Protein AF-A0A8D8XC51-F1 (afdb_monomer)

Foldseek 3Di:
DDAAKDKDDDPVVLVLVVVQLVVPDDDVVVVDDRDDDDDPQKIKIFGDDPNDTDDIDIHDLVVVQVVCVVPVVCQVVAWDFDDPDDRTDTDRSNVVSVVVVVVVVPDD

Solvent-accessible surface area (backbone atoms only — not comparable to full-atom values): 6597 Å² total; per-residue (Å²): 125,52,62,48,78,40,73,59,86,46,73,70,50,47,52,54,50,52,53,51,54,66,73,57,68,59,50,72,90,73,75,47,71,80,82,70,86,76,54,94,82,34,48,43,32,39,30,23,55,89,53,40,83,76,48,72,50,79,43,56,50,71,61,51,49,54,50,40,67,79,37,62,86,50,41,87,71,42,65,46,78,38,68,94,79,87,75,47,53,69,45,44,46,52,57,57,44,50,52,51,54,53,53,67,69,67,61,132

Radius of gyration: 15.52 Å; Cα contacts (8 Å, |Δi|>4): 130; chains: 1; bounding box: 32×45×37 Å

Nearest PDB structures (foldseek):
  5jph-assembly2_A  TM=5.084E-01  e=2.729E-02  Staphylococcus aureus subsp. aureus COL
  3iez-assembly1_A  TM=5.234E-01  e=4.216E-01  Homo sapiens
  7wx6-assembly1_A  TM=5.232E-01  e=1.657E+00  Legionella pneumophila
  3r1x-assembly1_A  TM=3.452E-01  e=1.363E+00  Klebsiella pneumoniae subsp. pneumoniae MGH 78578

Sequence (108 aa):
MKNGWKEVSTTNERSVYLSLLDDFCPSNDQNECQFVEADPEDIVHILWVQGEAAGFSTLKPKVLHKFLLSNPQYRNQLWAIQFCGGEGERELIWYLIRRRNLANTAEP

Mean predicted aligned error: 7.09 Å

Structure (mmCIF, N/CA/C/O backbone):
data_AF-A0A8D8XC51-F1
#
_entry.id   AF-A0A8D8XC51-F1
#
loop_
_atom_site.group_PDB
_atom_site.id
_atom_site.type_symbol
_atom_site.label_atom_id
_atom_site.label_alt_id
_atom_site.label_comp_id
_atom_site.label_asym_id
_atom_site.label_entity_id
_atom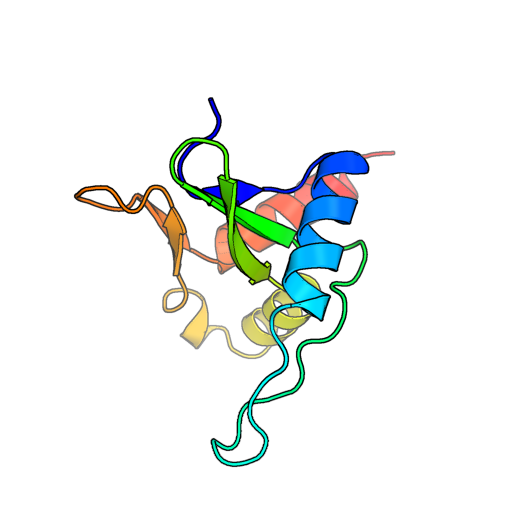_site.label_seq_id
_atom_site.pdbx_PDB_ins_code
_atom_site.Cartn_x
_atom_site.Cartn_y
_atom_site.Cartn_z
_atom_site.occupancy
_atom_site.B_iso_or_equ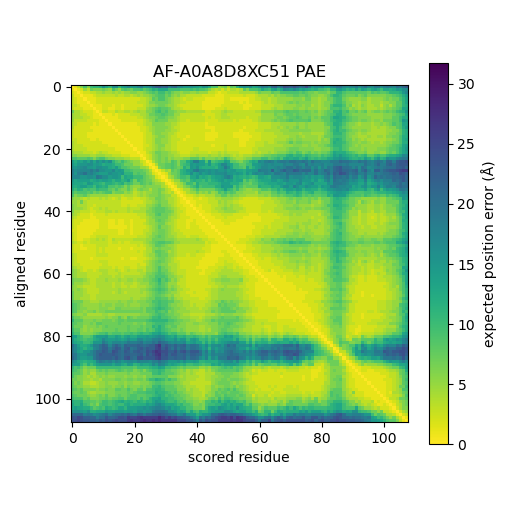iv
_atom_site.auth_seq_id
_atom_site.auth_comp_id
_atom_site.auth_asym_id
_atom_site.auth_atom_id
_atom_site.pdbx_PDB_model_num
ATOM 1 N N . MET A 1 1 ? -18.368 9.853 11.182 1.00 74.50 1 MET A N 1
ATOM 2 C CA . MET A 1 1 ? -17.744 8.559 11.538 1.00 74.50 1 MET A CA 1
ATOM 3 C C . MET A 1 1 ? -16.990 8.055 10.312 1.00 74.50 1 MET A C 1
ATOM 5 O O . MET A 1 1 ? -17.555 8.150 9.227 1.00 74.50 1 MET A O 1
ATOM 9 N N . LYS A 1 2 ? -15.720 7.636 10.428 1.00 82.44 2 LYS A N 1
ATOM 10 C CA . LYS A 1 2 ? -14.949 7.147 9.265 1.00 82.44 2 LYS A CA 1
ATOM 11 C C . LYS A 1 2 ? -15.465 5.769 8.829 1.00 82.44 2 LYS A C 1
ATOM 13 O O . LYS A 1 2 ? -15.847 4.969 9.677 1.00 82.44 2 LYS A O 1
ATOM 18 N N . ASN A 1 3 ? -15.496 5.509 7.523 1.00 89.19 3 ASN A N 1
ATOM 19 C CA . ASN A 1 3 ? -15.879 4.208 6.972 1.00 89.19 3 ASN A CA 1
ATOM 20 C C . ASN A 1 3 ? -15.171 3.953 5.630 1.00 89.19 3 ASN A C 1
ATOM 22 O O . ASN A 1 3 ? -14.916 4.900 4.872 1.00 89.19 3 ASN A O 1
ATOM 26 N N . GLY A 1 4 ? -14.889 2.684 5.343 1.00 88.88 4 GLY A N 1
ATOM 27 C CA . GLY A 1 4 ? -14.174 2.228 4.153 1.00 88.88 4 GLY A CA 1
ATOM 28 C C . GLY A 1 4 ? -12.663 2.474 4.200 1.00 88.88 4 GLY A C 1
ATOM 29 O O . GLY A 1 4 ? -12.111 2.920 5.206 1.00 88.88 4 GLY A O 1
ATOM 30 N N . TRP A 1 5 ? -11.994 2.178 3.087 1.00 89.62 5 TRP A N 1
ATOM 31 C CA . TRP A 1 5 ? -10.560 2.410 2.914 1.00 89.62 5 TRP A CA 1
ATOM 32 C C . TRP A 1 5 ? -10.249 3.905 2.798 1.00 89.62 5 TRP A C 1
ATOM 34 O O . 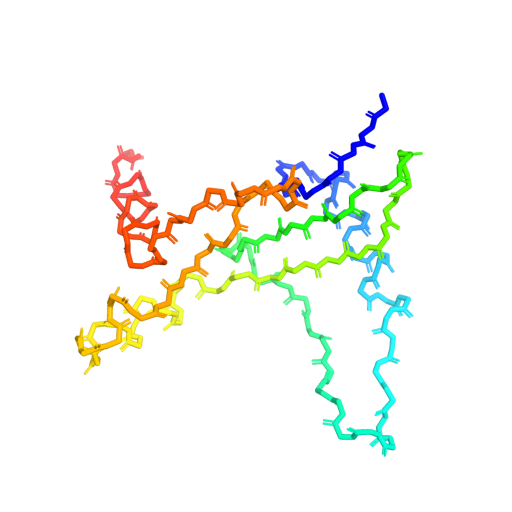TRP A 1 5 ? -10.885 4.618 2.015 1.00 89.62 5 TRP A O 1
ATOM 44 N N . LYS A 1 6 ? -9.271 4.382 3.573 1.00 89.94 6 LYS A N 1
ATOM 45 C CA . LYS A 1 6 ? -8.798 5.773 3.564 1.00 89.94 6 LYS A CA 1
ATOM 46 C C . LYS A 1 6 ? -7.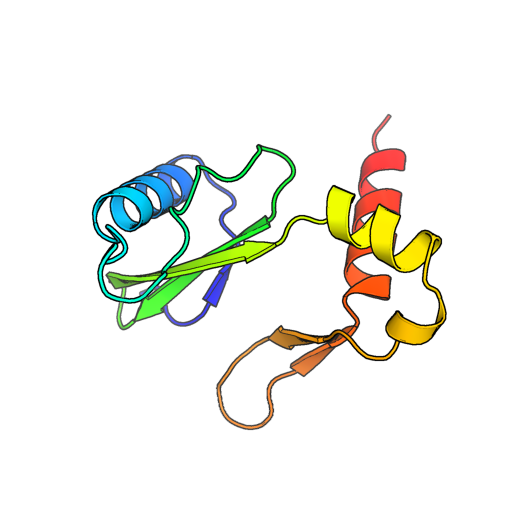277 5.817 3.576 1.00 89.94 6 LYS A C 1
ATOM 48 O O . LYS A 1 6 ? -6.663 5.115 4.374 1.00 89.94 6 LYS A O 1
ATOM 53 N N . GLU A 1 7 ? -6.696 6.632 2.699 1.00 91.81 7 GLU A N 1
ATOM 54 C CA . GLU A 1 7 ? -5.255 6.893 2.690 1.00 91.81 7 GLU A CA 1
ATOM 55 C C . GLU A 1 7 ? -4.852 7.634 3.973 1.00 91.81 7 GLU A C 1
ATOM 57 O O . GLU A 1 7 ? -5.551 8.545 4.422 1.00 91.81 7 GLU A O 1
ATOM 62 N N . VAL A 1 8 ? -3.741 7.217 4.574 1.00 93.06 8 VAL A N 1
ATOM 63 C CA . VAL A 1 8 ? -3.132 7.871 5.731 1.00 93.06 8 VAL A CA 1
ATOM 64 C C . VAL A 1 8 ? -2.478 9.165 5.266 1.00 93.06 8 VAL A C 1
ATOM 66 O O . VAL A 1 8 ? -1.576 9.141 4.435 1.00 93.06 8 VAL A O 1
ATOM 69 N N . SER A 1 9 ? -2.912 10.290 5.828 1.00 89.25 9 SER A N 1
ATOM 70 C CA . SER A 1 9 ? -2.421 11.624 5.445 1.00 89.25 9 SER A CA 1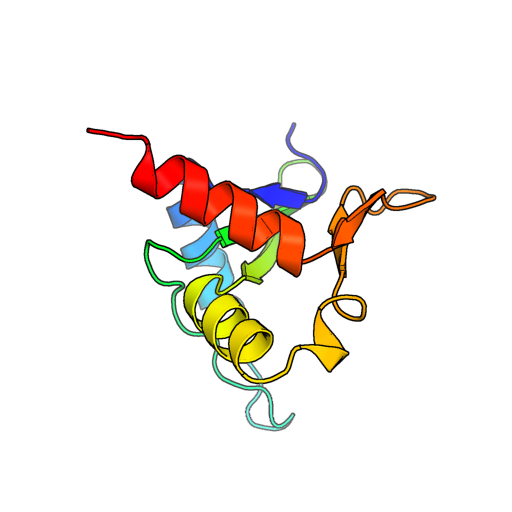
ATOM 71 C C . SER A 1 9 ? -1.911 12.448 6.628 1.00 89.25 9 SER A C 1
ATOM 73 O O . SER A 1 9 ? -1.320 13.510 6.446 1.00 89.25 9 SER A O 1
ATOM 75 N N . THR A 1 10 ? -2.129 11.968 7.855 1.00 91.44 10 THR A N 1
ATOM 76 C CA . THR A 1 10 ? -1.812 12.692 9.091 1.00 91.44 10 THR A CA 1
ATOM 77 C C . THR A 1 10 ? -0.990 11.844 10.055 1.00 91.44 10 THR A C 1
ATOM 79 O O . THR A 1 10 ? -1.083 10.616 10.059 1.00 91.44 10 THR A O 1
ATOM 82 N N . THR A 1 11 ? -0.232 12.497 10.941 1.00 92.56 11 THR A N 1
ATOM 83 C CA . THR A 1 11 ? 0.543 11.819 11.995 1.00 92.56 11 THR A CA 1
ATOM 84 C C . THR A 1 11 ? -0.341 10.953 12.891 1.00 92.56 11 THR A C 1
ATOM 86 O O . THR A 1 11 ? 0.032 9.830 13.211 1.00 92.56 11 THR A O 1
ATOM 89 N N . ASN A 1 12 ? -1.544 11.427 13.234 1.00 93.19 12 ASN A N 1
ATOM 90 C CA . ASN A 1 12 ? -2.485 10.667 14.061 1.00 93.19 12 ASN A CA 1
ATOM 91 C C . ASN A 1 12 ? -2.959 9.388 13.359 1.00 93.19 12 ASN A C 1
ATOM 93 O O . ASN A 1 12 ? -3.042 8.335 13.981 1.00 93.19 12 ASN A O 1
ATOM 97 N N . GLU A 1 13 ? -3.254 9.457 12.059 1.00 93.06 13 GLU A N 1
ATOM 98 C CA . GLU A 1 13 ? -3.600 8.265 11.277 1.00 93.06 13 GLU A CA 1
ATOM 99 C C . GLU A 1 13 ? -2.409 7.315 11.147 1.00 93.06 13 GLU A C 1
ATOM 101 O O . GLU A 1 13 ? -2.599 6.101 11.181 1.00 93.06 13 GLU A O 1
ATOM 106 N N . ARG A 1 14 ? -1.181 7.843 11.071 1.00 93.88 14 ARG A N 1
ATOM 107 C CA . ARG A 1 14 ? 0.024 7.012 11.089 1.00 93.88 14 ARG A CA 1
ATOM 108 C C . ARG A 1 14 ? 0.175 6.268 12.415 1.00 93.88 14 ARG A C 1
ATOM 110 O O . ARG A 1 14 ? 0.494 5.088 12.385 1.00 93.88 14 ARG A O 1
ATOM 117 N N . SER A 1 15 ? -0.123 6.895 13.554 1.00 94.12 15 SER A N 1
ATOM 118 C CA . SER A 1 15 ? -0.146 6.197 14.847 1.00 94.12 15 SER A CA 1
ATOM 119 C C . SER A 1 15 ? -1.165 5.056 14.874 1.00 94.12 15 SER A C 1
ATOM 121 O O . SER A 1 15 ? -0.835 3.975 15.343 1.00 94.12 15 SER A O 1
ATOM 123 N N . VAL A 1 16 ? -2.363 5.254 14.309 1.00 94.62 16 VAL A N 1
ATOM 124 C CA . VAL A 1 16 ? -3.371 4.182 14.192 1.00 94.62 16 VAL A CA 1
ATOM 125 C C . VAL A 1 16 ? -2.856 3.025 13.332 1.00 94.62 16 VAL A C 1
ATOM 127 O O . VAL A 1 16 ? -3.030 1.867 13.696 1.00 94.62 16 VAL A O 1
ATOM 130 N N . TYR A 1 17 ? -2.189 3.322 12.213 1.00 94.44 17 TYR A N 1
ATOM 131 C CA . TYR A 1 17 ? -1.536 2.299 11.394 1.00 94.44 17 TYR A CA 1
ATOM 132 C C . TYR A 1 17 ? -0.473 1.518 12.180 1.00 94.44 17 TYR A C 1
ATOM 134 O O . TYR A 1 17 ? -0.451 0.296 12.091 1.00 94.44 17 TYR A O 1
ATOM 142 N N . LEU A 1 18 ? 0.377 2.195 12.955 1.00 92.88 18 LEU A N 1
ATOM 143 C CA . LEU A 1 18 ? 1.413 1.531 13.751 1.00 92.88 18 LEU A CA 1
ATOM 144 C C . LEU A 1 18 ? 0.819 0.628 14.836 1.00 92.88 18 LEU A C 1
ATOM 146 O O . LEU A 1 18 ? 1.337 -0.461 15.052 1.00 92.88 18 LEU A O 1
ATOM 150 N N . SER A 1 19 ? -0.284 1.037 15.468 1.00 93.31 19 SER A N 1
ATOM 151 C CA . SER A 1 19 ? -1.010 0.172 16.406 1.00 93.31 19 SER A CA 1
ATOM 152 C C . SER A 1 19 ? -1.568 -1.070 15.714 1.00 93.31 19 SER A C 1
ATOM 154 O O . SER A 1 19 ? -1.355 -2.173 16.197 1.00 93.31 19 SER A O 1
ATOM 156 N N . LEU A 1 20 ? -2.194 -0.917 14.539 1.00 92.00 20 LEU A N 1
ATOM 157 C CA . LEU A 1 20 ? -2.645 -2.073 13.759 1.00 92.00 20 LEU A CA 1
ATOM 158 C C . LEU A 1 20 ? -1.474 -2.986 13.376 1.00 92.00 20 LEU A C 1
ATOM 160 O O . LEU A 1 20 ? -1.597 -4.201 13.444 1.00 92.00 20 LEU A O 1
ATOM 164 N N . LEU A 1 21 ? -0.345 -2.420 12.955 1.00 90.25 21 LEU A N 1
ATOM 165 C CA . LEU A 1 21 ? 0.836 -3.192 12.577 1.00 90.25 21 LEU A CA 1
ATOM 166 C C . LEU A 1 21 ? 1.347 -4.072 13.730 1.00 90.25 21 LEU A C 1
ATOM 168 O O . LEU A 1 21 ? 1.737 -5.206 13.477 1.00 90.25 21 LEU A O 1
ATOM 172 N N . ASP A 1 22 ? 1.332 -3.555 14.961 1.00 88.31 22 ASP A N 1
ATOM 173 C CA . ASP A 1 22 ? 1.741 -4.287 16.168 1.00 88.31 22 ASP A CA 1
ATOM 174 C C . ASP A 1 22 ? 0.728 -5.382 16.549 1.00 88.31 22 ASP A C 1
ATOM 176 O O . ASP A 1 22 ? 1.109 -6.507 16.874 1.00 88.31 22 ASP A O 1
ATOM 180 N N . ASP A 1 23 ? -0.571 -5.085 16.421 1.00 87.00 23 ASP A N 1
ATOM 181 C CA . ASP A 1 23 ? -1.654 -6.041 16.688 1.00 87.00 23 ASP A CA 1
ATOM 182 C C . ASP A 1 23 ? -1.660 -7.213 15.687 1.00 87.00 23 ASP A C 1
ATOM 184 O O . ASP A 1 23 ? -1.966 -8.357 16.040 1.00 87.00 23 ASP A O 1
ATOM 188 N N . PHE A 1 24 ? -1.314 -6.949 14.423 1.00 79.81 24 PHE A N 1
ATOM 189 C CA . PHE A 1 24 ? -1.197 -7.964 13.377 1.00 79.81 24 PHE A CA 1
ATOM 190 C C . PHE A 1 24 ? 0.175 -8.649 13.438 1.00 79.81 24 PHE A C 1
ATOM 192 O O . PHE A 1 24 ? 1.057 -8.395 12.619 1.00 79.81 24 PHE A O 1
ATOM 199 N N . CYS A 1 25 ? 0.332 -9.573 14.389 1.00 67.69 25 CYS A N 1
ATOM 200 C CA . CYS A 1 25 ? 1.502 -10.443 14.491 1.00 67.69 25 CYS A CA 1
ATOM 201 C C . CYS A 1 25 ? 1.287 -11.711 13.636 1.00 67.69 25 CYS A C 1
ATOM 203 O O . CYS A 1 25 ? 0.493 -12.574 14.028 1.00 67.69 25 CYS A O 1
ATOM 205 N N . PRO A 1 26 ? 1.929 -11.834 12.456 1.00 70.56 26 PRO A N 1
ATOM 206 C CA . PRO A 1 26 ? 1.690 -12.960 11.565 1.00 70.56 26 PRO A CA 1
ATOM 207 C C . PRO A 1 26 ? 2.079 -14.283 12.221 1.00 70.56 26 PRO A C 1
ATOM 209 O O . PRO A 1 26 ? 3.078 -14.380 12.942 1.00 70.56 26 PRO A O 1
ATOM 212 N N . SER A 1 27 ? 1.290 -15.322 11.960 1.00 65.50 27 SER A N 1
ATOM 213 C CA . SER A 1 27 ? 1.587 -16.653 12.476 1.00 65.50 27 SER A CA 1
ATOM 214 C C . SER A 1 27 ? 2.715 -17.273 11.654 1.00 65.50 27 SER A C 1
ATOM 216 O O . SER A 1 27 ? 2.541 -17.596 10.477 1.00 65.50 27 SER A O 1
ATOM 218 N N . ASN A 1 28 ? 3.867 -17.504 12.290 1.00 62.69 28 ASN A N 1
ATOM 219 C CA . ASN A 1 28 ? 4.980 -18.231 11.667 1.00 62.69 28 ASN A CA 1
ATOM 220 C C . ASN A 1 28 ? 4.554 -19.623 11.159 1.00 62.69 28 ASN A C 1
ATOM 222 O O . ASN A 1 28 ? 5.118 -20.120 10.186 1.00 62.69 28 ASN A O 1
ATOM 226 N N . ASP A 1 29 ? 3.527 -20.224 11.767 1.00 70.69 29 ASP A N 1
ATOM 227 C CA . ASP A 1 29 ? 3.012 -21.546 11.401 1.00 70.69 29 ASP A CA 1
ATOM 228 C C . ASP A 1 29 ? 2.246 -21.542 10.064 1.00 70.69 29 ASP A C 1
ATOM 230 O O . ASP A 1 29 ? 2.028 -22.601 9.473 1.00 70.69 29 ASP A O 1
ATOM 234 N N . GLN A 1 30 ? 1.863 -20.364 9.555 1.00 71.88 30 GLN A N 1
ATOM 235 C CA . GLN A 1 30 ? 1.134 -20.200 8.290 1.00 71.88 30 GLN A CA 1
ATOM 236 C C . GLN A 1 30 ? 2.015 -19.703 7.131 1.00 71.88 30 GLN A C 1
ATOM 238 O O . GLN A 1 30 ? 1.499 -19.406 6.055 1.00 71.88 30 GLN A O 1
ATOM 243 N N . ASN A 1 31 ? 3.345 -19.651 7.309 1.00 66.75 31 ASN A N 1
ATOM 244 C CA . ASN A 1 31 ? 4.288 -19.049 6.351 1.00 66.75 31 ASN A CA 1
ATOM 245 C C . ASN A 1 31 ? 3.943 -17.589 5.994 1.00 66.75 31 ASN A C 1
ATOM 247 O O . ASN A 1 31 ? 4.204 -17.130 4.879 1.00 66.75 31 ASN A O 1
ATOM 251 N N . GLU A 1 32 ? 3.346 -16.852 6.929 1.00 72.69 32 GLU A N 1
ATOM 252 C CA . GLU A 1 32 ? 3.060 -15.436 6.740 1.00 72.69 32 GLU A CA 1
ATOM 253 C C . GLU A 1 32 ? 4.351 -14.612 6.863 1.00 72.69 32 GLU A C 1
ATOM 255 O O . GLU A 1 32 ? 5.209 -14.870 7.709 1.00 72.69 32 GLU A O 1
ATOM 260 N N . CYS A 1 33 ? 4.522 -13.613 5.996 1.00 68.19 33 CYS A N 1
ATOM 261 C CA . CYS A 1 33 ? 5.650 -12.693 6.105 1.00 68.19 33 CYS A CA 1
ATOM 262 C C . CYS A 1 33 ? 5.407 -11.692 7.234 1.00 68.19 33 CYS A C 1
ATOM 264 O O . CYS A 1 33 ? 4.320 -11.126 7.333 1.00 68.19 33 CYS A O 1
ATOM 266 N N . GLN A 1 34 ? 6.451 -11.403 8.016 1.00 72.00 34 GLN A N 1
ATOM 267 C CA . GLN A 1 34 ? 6.419 -10.289 8.958 1.00 72.00 34 GLN A CA 1
ATOM 268 C C . GLN A 1 34 ? 6.114 -8.986 8.224 1.00 72.00 34 GLN A C 1
ATOM 270 O O . GLN A 1 34 ? 6.792 -8.624 7.255 1.00 72.00 34 GLN A O 1
ATOM 275 N N . PHE A 1 35 ? 5.087 -8.283 8.692 1.00 78.75 35 PHE A N 1
ATOM 276 C CA . PHE A 1 35 ? 4.852 -6.924 8.253 1.00 78.75 35 PHE A CA 1
ATOM 277 C C . PHE A 1 35 ? 5.935 -6.031 8.853 1.00 78.75 35 PHE A C 1
ATOM 279 O O . PHE A 1 35 ? 6.237 -6.096 10.041 1.00 78.75 35 PHE A O 1
ATOM 286 N N . VAL A 1 36 ? 6.530 -5.200 8.007 1.00 84.38 36 VAL A N 1
ATOM 287 C CA . VAL A 1 36 ? 7.457 -4.148 8.425 1.00 84.38 36 VAL A CA 1
ATOM 288 C C . VAL A 1 36 ? 6.785 -2.798 8.249 1.00 84.38 36 VAL A C 1
ATOM 290 O O . VAL A 1 36 ? 5.867 -2.655 7.431 1.00 84.38 36 VAL A O 1
ATOM 293 N N . GLU A 1 37 ? 7.250 -1.809 9.007 1.00 90.12 37 GLU A N 1
ATOM 294 C CA . GLU A 1 37 ? 6.768 -0.441 8.866 1.00 90.12 37 GLU A CA 1
ATOM 295 C C . GLU A 1 37 ? 6.946 0.050 7.420 1.00 90.12 37 GLU A C 1
ATOM 297 O O . GLU A 1 37 ? 7.956 -0.207 6.761 1.00 90.12 37 GLU A O 1
ATOM 302 N N . ALA A 1 38 ? 5.924 0.735 6.914 1.00 90.69 38 ALA A N 1
ATOM 303 C CA . ALA A 1 38 ? 5.936 1.362 5.605 1.00 90.69 38 ALA A CA 1
ATOM 304 C C . ALA A 1 38 ? 6.920 2.542 5.572 1.00 90.69 38 ALA A C 1
ATOM 306 O O . ALA A 1 38 ? 6.911 3.389 6.475 1.00 90.69 38 ALA A O 1
ATOM 307 N N . ASP A 1 39 ? 7.707 2.641 4.499 1.00 90.38 39 ASP A N 1
ATOM 308 C CA . ASP A 1 39 ? 8.612 3.772 4.294 1.00 90.38 39 ASP A CA 1
ATOM 309 C C . ASP A 1 39 ? 7.809 5.086 4.172 1.00 90.38 39 ASP A C 1
ATOM 311 O O . ASP A 1 39 ? 6.631 5.059 3.809 1.00 90.38 39 ASP A O 1
ATOM 315 N N . PRO A 1 40 ? 8.404 6.268 4.418 1.00 87.44 40 PRO A N 1
ATOM 316 C CA . PRO A 1 40 ? 7.697 7.545 4.262 1.00 87.44 40 PRO A CA 1
ATOM 317 C C . PRO A 1 40 ? 7.121 7.788 2.855 1.00 87.44 40 PRO A C 1
ATOM 319 O O . PRO A 1 40 ? 6.159 8.534 2.706 1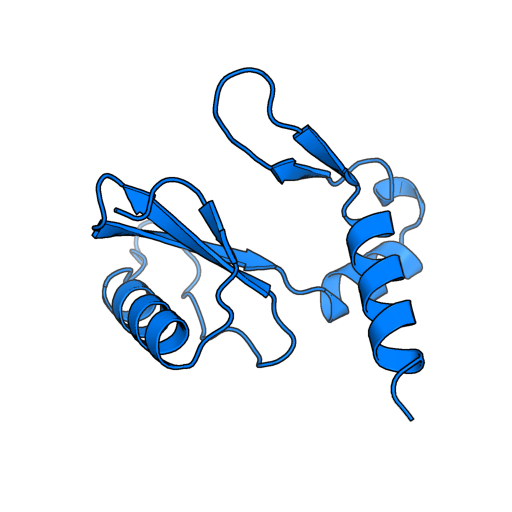.00 87.44 40 PRO A O 1
ATOM 322 N N . GLU A 1 41 ? 7.713 7.168 1.829 1.00 86.25 41 GLU A N 1
ATOM 323 C CA . GLU A 1 41 ? 7.275 7.249 0.426 1.00 86.25 41 GLU A CA 1
ATOM 324 C C . GLU A 1 41 ? 6.185 6.214 0.075 1.00 86.25 41 GLU A C 1
ATOM 326 O O . GLU A 1 41 ? 5.604 6.266 -1.016 1.00 86.25 41 GLU A O 1
ATOM 331 N N . ASP A 1 42 ? 5.932 5.249 0.962 1.00 90.38 42 ASP A N 1
ATOM 332 C CA . ASP A 1 42 ? 4.914 4.225 0.764 1.00 90.38 42 ASP A CA 1
ATOM 333 C C . ASP A 1 42 ? 3.522 4.788 1.055 1.00 90.38 42 ASP A C 1
ATOM 335 O O . ASP A 1 42 ? 3.310 5.614 1.943 1.00 90.38 42 ASP A O 1
ATOM 339 N N . ILE A 1 43 ? 2.535 4.292 0.315 1.00 90.00 43 ILE A N 1
ATOM 340 C CA . ILE A 1 43 ? 1.143 4.691 0.507 1.00 90.00 43 ILE A CA 1
ATOM 341 C C . ILE A 1 43 ? 0.505 3.695 1.463 1.00 90.00 43 ILE A C 1
ATOM 343 O O . ILE A 1 43 ? 0.456 2.498 1.171 1.00 90.00 43 ILE A O 1
ATOM 347 N N . VAL A 1 44 ? -0.027 4.191 2.573 1.00 92.81 44 VAL A N 1
ATOM 348 C CA . VAL A 1 44 ? -0.730 3.378 3.568 1.00 92.81 44 VAL A CA 1
ATOM 349 C C . VAL A 1 44 ? -2.217 3.696 3.506 1.00 92.81 44 VAL A C 1
ATOM 351 O O . VAL A 1 44 ? -2.601 4.862 3.527 1.00 92.81 44 VAL A O 1
ATOM 354 N N . HIS A 1 45 ? -3.061 2.669 3.462 1.00 92.38 45 HIS A N 1
ATOM 355 C CA . HIS A 1 45 ? -4.502 2.812 3.645 1.00 92.38 45 HIS A CA 1
ATOM 356 C C . HIS A 1 45 ? -4.948 2.077 4.900 1.00 92.38 45 HIS A C 1
ATOM 358 O O . HIS A 1 45 ? -4.522 0.950 5.135 1.00 92.38 45 HIS A O 1
ATOM 364 N N . ILE A 1 46 ? -5.861 2.684 5.655 1.00 93.12 46 ILE A N 1
ATOM 365 C CA . ILE A 1 46 ? -6.550 2.057 6.786 1.00 93.12 46 ILE A CA 1
ATOM 366 C C . ILE A 1 46 ? -7.988 1.761 6.368 1.00 93.12 46 ILE A C 1
ATOM 368 O O . ILE A 1 46 ? -8.670 2.618 5.795 1.00 93.12 46 ILE A O 1
ATOM 372 N N . LEU A 1 47 ? -8.451 0.549 6.659 1.00 92.44 47 LEU A N 1
ATOM 373 C CA . LEU A 1 47 ? -9.856 0.183 6.578 1.00 92.44 47 LEU A CA 1
ATOM 374 C C . LEU A 1 47 ? -10.555 0.634 7.859 1.00 92.44 47 LEU A C 1
ATOM 376 O O . LEU A 1 47 ? -10.242 0.148 8.942 1.00 92.44 47 LEU A O 1
ATOM 380 N N . TRP A 1 48 ? -11.527 1.529 7.723 1.00 92.50 48 TRP A N 1
ATOM 381 C CA . TRP A 1 48 ? -12.390 1.948 8.822 1.00 92.50 48 TRP A CA 1
ATOM 382 C C . TRP A 1 48 ? -13.734 1.227 8.737 1.00 92.50 48 TRP A C 1
ATOM 384 O O . TRP A 1 48 ? -14.366 1.244 7.681 1.00 92.50 48 TRP A O 1
ATOM 394 N N . VAL A 1 49 ? -14.200 0.643 9.838 1.00 92.88 49 VAL A N 1
ATOM 395 C CA . VAL A 1 49 ? -15.520 0.011 9.958 1.00 92.88 49 VAL A CA 1
ATOM 396 C C . VAL A 1 49 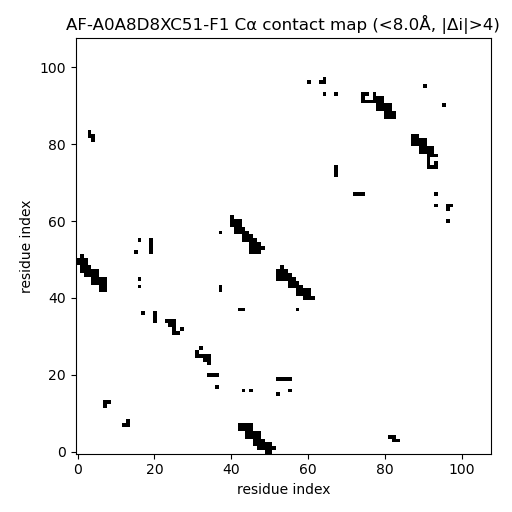? -16.234 0.653 11.133 1.00 92.88 49 VAL A C 1
ATOM 398 O O . VAL A 1 49 ? -15.812 0.506 12.272 1.00 92.88 49 VAL A O 1
ATOM 401 N N . GLN A 1 50 ? -17.303 1.403 10.850 1.00 93.19 50 GLN A N 1
ATOM 402 C CA . GLN A 1 50 ? -18.067 2.118 11.884 1.00 93.19 50 GLN A CA 1
ATOM 403 C C . GLN A 1 50 ? -17.166 2.955 12.815 1.00 93.19 50 GLN A C 1
ATOM 405 O O . GLN A 1 50 ? -17.330 2.946 14.025 1.00 93.19 50 GLN A O 1
ATOM 410 N N . GLY A 1 51 ? -16.201 3.689 12.254 1.00 92.12 51 GLY A N 1
ATOM 411 C CA . GLY A 1 51 ? -15.295 4.552 13.018 1.00 92.12 51 GLY A CA 1
ATOM 412 C C . GLY A 1 51 ? -14.087 3.861 13.646 1.00 92.12 51 GLY A C 1
ATOM 413 O O . GLY A 1 51 ? -13.157 4.575 14.005 1.00 92.12 51 GLY A O 1
ATOM 414 N N . GLU A 1 52 ? -14.058 2.531 13.686 1.00 93.50 52 GLU A N 1
ATOM 415 C CA . GLU A 1 52 ? -12.938 1.747 14.209 1.00 93.50 52 GLU A CA 1
ATOM 416 C C . GLU A 1 52 ? -11.980 1.330 13.093 1.00 93.50 52 GLU A C 1
ATOM 418 O O . GLU A 1 52 ? -12.399 1.063 11.962 1.00 93.50 52 GLU A O 1
ATOM 423 N N . ALA A 1 53 ? -10.686 1.283 13.397 1.00 93.75 53 ALA A N 1
ATOM 424 C CA . ALA A 1 53 ? -9.673 0.822 12.460 1.00 93.75 53 ALA A CA 1
ATOM 425 C C . ALA A 1 53 ? -9.643 -0.715 12.463 1.00 93.75 53 ALA A C 1
ATOM 427 O O . ALA A 1 53 ? -9.405 -1.329 13.495 1.00 93.75 53 ALA A O 1
ATOM 428 N N . ALA A 1 54 ? -9.915 -1.336 11.315 1.00 92.12 54 ALA A N 1
ATOM 429 C CA . ALA A 1 54 ? -10.125 -2.784 11.198 1.00 92.12 54 ALA A CA 1
ATOM 430 C C . ALA A 1 54 ? -9.032 -3.509 10.396 1.00 92.12 54 ALA A C 1
ATOM 432 O O . ALA A 1 54 ? -9.017 -4.735 10.332 1.00 92.12 54 ALA A O 1
ATOM 433 N N . GLY A 1 55 ? -8.142 -2.771 9.735 1.00 90.94 55 GLY A N 1
ATOM 434 C CA . GLY A 1 55 ? -7.068 -3.345 8.934 1.00 90.94 55 GLY A CA 1
ATOM 435 C C . GLY A 1 55 ? -6.323 -2.290 8.133 1.00 90.94 55 GLY A C 1
ATOM 436 O O . GLY A 1 55 ? -6.697 -1.114 8.129 1.00 90.94 55 GLY A O 1
ATOM 437 N N . PHE A 1 56 ? -5.271 -2.711 7.439 1.00 92.19 56 PHE A N 1
ATOM 438 C CA . PHE A 1 56 ? -4.447 -1.815 6.638 1.00 92.19 56 PHE A CA 1
ATOM 439 C C . PHE A 1 56 ? -3.959 -2.473 5.344 1.00 92.19 56 PHE A C 1
ATOM 441 O O . PHE A 1 56 ? -3.991 -3.691 5.184 1.00 92.19 56 PHE A O 1
ATOM 448 N N . SER A 1 57 ? -3.512 -1.649 4.399 1.00 88.88 57 SER A N 1
ATOM 449 C CA . SER A 1 57 ? -2.762 -2.083 3.221 1.00 88.88 57 SER A CA 1
ATOM 450 C C . SER A 1 57 ? -1.658 -1.082 2.908 1.00 88.88 57 SER A C 1
ATOM 452 O O . SER A 1 57 ? -1.804 0.118 3.152 1.00 88.88 57 SER A O 1
ATOM 454 N N . THR A 1 58 ? -0.545 -1.577 2.374 1.00 89.38 58 THR A N 1
ATOM 455 C CA . THR A 1 58 ? 0.596 -0.755 1.972 1.00 89.38 58 THR A CA 1
ATOM 456 C C . THR A 1 58 ? 0.878 -0.960 0.488 1.00 89.38 58 THR A C 1
ATOM 458 O O . THR A 1 58 ? 0.864 -2.078 -0.028 1.00 89.38 58 THR A O 1
ATOM 461 N N . LEU A 1 59 ? 1.117 0.136 -0.225 1.00 88.75 59 LEU A N 1
ATOM 462 C CA . LEU A 1 59 ? 1.591 0.131 -1.602 1.00 88.75 59 LEU A CA 1
ATOM 463 C C . LEU A 1 59 ? 2.991 0.733 -1.611 1.00 88.75 59 LEU A C 1
ATOM 465 O O . LEU A 1 59 ? 3.204 1.759 -0.974 1.00 88.75 59 LEU A O 1
ATOM 469 N N . LYS A 1 60 ? 3.915 0.116 -2.358 1.00 90.75 60 LYS A N 1
ATOM 470 C CA . LYS A 1 60 ? 5.318 0.544 -2.474 1.00 90.75 60 LYS A CA 1
ATOM 471 C C . LYS A 1 60 ? 5.605 1.108 -3.873 1.0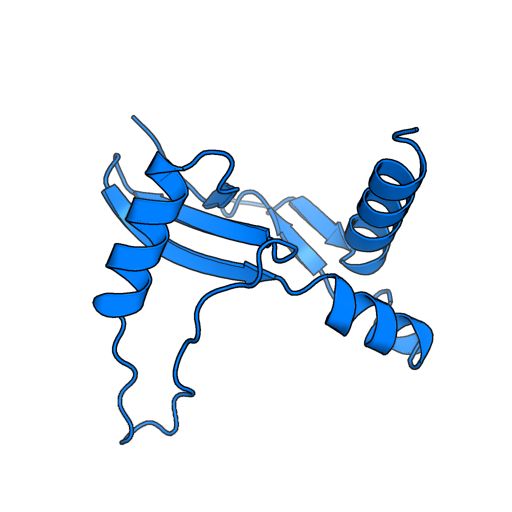0 90.75 60 LYS A C 1
ATOM 473 O O . LYS A 1 60 ? 6.077 0.359 -4.742 1.00 90.75 60 LYS A O 1
ATOM 478 N N . PRO A 1 61 ? 5.307 2.397 -4.160 1.00 90.00 61 PRO A N 1
ATOM 479 C CA . PRO A 1 61 ? 5.343 2.944 -5.517 1.00 90.00 61 PRO A CA 1
ATOM 480 C C . PRO A 1 61 ? 6.712 2.823 -6.170 1.00 90.00 61 PRO A C 1
ATOM 482 O O . PRO A 1 61 ? 6.798 2.509 -7.351 1.00 90.00 61 PRO A O 1
ATOM 485 N N . LYS A 1 62 ? 7.790 3.015 -5.407 1.00 89.06 62 LYS A N 1
ATOM 486 C CA . LYS A 1 62 ? 9.171 2.958 -5.903 1.00 89.06 62 LYS A CA 1
ATOM 487 C C . LYS A 1 62 ? 9.538 1.587 -6.466 1.00 89.06 62 LYS A C 1
ATOM 489 O O . LYS A 1 62 ? 10.070 1.486 -7.574 1.00 89.06 62 LYS A O 1
ATOM 494 N N . VAL A 1 63 ? 9.212 0.528 -5.725 1.00 90.56 63 VAL A N 1
ATOM 495 C CA . VAL A 1 63 ? 9.470 -0.860 -6.135 1.00 90.56 63 VAL A CA 1
ATOM 496 C C . VAL A 1 63 ? 8.619 -1.212 -7.350 1.00 90.56 63 VAL A C 1
ATOM 498 O O . VAL A 1 63 ? 9.139 -1.720 -8.345 1.00 90.56 63 VAL A O 1
ATOM 501 N N . LEU A 1 64 ? 7.330 -0.874 -7.305 1.00 90.81 64 LEU A N 1
ATOM 502 C CA . LEU A 1 64 ? 6.405 -1.131 -8.406 1.00 90.81 64 LEU A CA 1
ATOM 503 C C . LEU A 1 64 ? 6.775 -0.349 -9.668 1.00 90.81 64 LEU A C 1
ATOM 505 O O . LEU A 1 64 ? 6.711 -0.900 -10.763 1.00 90.81 64 LEU A O 1
ATOM 509 N N . HIS A 1 65 ? 7.229 0.898 -9.540 1.00 92.38 65 HIS A N 1
ATOM 510 C CA . HIS A 1 65 ? 7.701 1.700 -10.664 1.00 92.38 65 HIS A CA 1
ATOM 511 C C . HIS A 1 65 ? 8.886 1.024 -11.352 1.00 92.38 65 HIS A C 1
ATOM 513 O O . HIS A 1 65 ? 8.855 0.813 -12.563 1.00 92.38 65 HIS A O 1
ATOM 519 N N . LYS A 1 66 ? 9.903 0.620 -10.575 1.00 93.00 66 LYS A N 1
ATOM 520 C CA . LYS A 1 66 ? 11.077 -0.096 -11.092 1.00 93.00 66 LYS A CA 1
ATOM 521 C C . LYS A 1 66 ? 10.671 -1.401 -11.780 1.00 93.00 66 LYS A C 1
ATOM 523 O O . LYS A 1 66 ? 11.101 -1.660 -12.900 1.00 93.00 66 LYS A O 1
ATOM 528 N N . PHE A 1 67 ? 9.803 -2.188 -11.146 1.00 94.44 67 PHE A N 1
ATOM 529 C CA . PHE A 1 67 ? 9.309 -3.445 -11.704 1.00 94.44 67 PHE A CA 1
ATOM 530 C C . PHE A 1 67 ? 8.568 -3.243 -13.034 1.00 94.44 67 PHE A C 1
ATOM 532 O O . PHE A 1 67 ? 8.858 -3.939 -14.005 1.00 94.44 67 PHE A O 1
ATOM 539 N N . LEU A 1 68 ? 7.651 -2.274 -13.104 1.00 94.12 68 LEU A N 1
ATOM 540 C CA . LEU A 1 68 ? 6.843 -1.984 -14.294 1.00 94.12 68 LEU A CA 1
ATOM 541 C C . LEU A 1 68 ? 7.641 -1.304 -15.416 1.00 94.12 68 LEU A C 1
ATOM 543 O O . LEU A 1 68 ? 7.279 -1.415 -16.592 1.00 94.12 68 LEU A O 1
ATOM 547 N N . LEU A 1 69 ? 8.737 -0.615 -15.089 1.00 93.38 69 LEU A N 1
ATOM 548 C CA . LEU A 1 69 ? 9.706 -0.153 -16.082 1.00 93.38 69 LEU A CA 1
ATOM 549 C C . LEU A 1 69 ? 10.420 -1.338 -16.734 1.00 93.38 69 LEU A C 1
ATOM 551 O O . LEU A 1 69 ? 10.434 -1.415 -17.961 1.00 93.38 69 LEU A O 1
ATOM 555 N N . SER A 1 70 ? 10.934 -2.269 -15.926 1.00 97.19 70 SER A N 1
ATOM 556 C CA . SER A 1 70 ? 11.640 -3.465 -16.402 1.00 97.19 70 SER A CA 1
ATOM 557 C C . SER A 1 70 ? 10.732 -4.501 -17.065 1.00 97.19 70 SER A C 1
ATOM 559 O O . SER A 1 70 ? 11.207 -5.271 -17.891 1.00 97.19 70 SER A O 1
ATOM 561 N N . ASN A 1 71 ? 9.437 -4.519 -16.736 1.00 96.31 71 ASN A N 1
ATOM 562 C CA . ASN A 1 7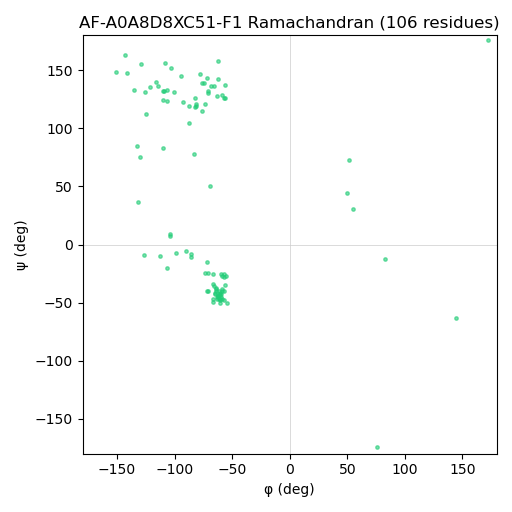1 ? 8.488 -5.510 -17.239 1.00 96.31 71 ASN A CA 1
ATOM 563 C C . ASN A 1 71 ? 7.217 -4.843 -17.805 1.00 96.31 71 ASN A C 1
ATOM 565 O O . ASN A 1 71 ? 6.155 -4.867 -17.168 1.00 96.31 71 ASN A O 1
ATOM 569 N N . PRO A 1 72 ? 7.291 -4.236 -19.007 1.00 94.69 72 PRO A N 1
ATOM 570 C CA . PRO A 1 72 ? 6.180 -3.496 -19.602 1.00 94.69 72 PRO A CA 1
ATOM 571 C C . PRO A 1 72 ? 4.892 -4.307 -19.782 1.00 94.69 72 PRO A C 1
ATOM 573 O O . PRO A 1 72 ? 3.804 -3.735 -19.734 1.00 94.69 72 PRO A O 1
ATOM 576 N N . GLN A 1 73 ? 5.001 -5.627 -19.946 1.00 96.12 73 GLN A N 1
ATOM 577 C CA . GLN A 1 73 ? 3.871 -6.535 -20.135 1.00 96.12 73 GLN A CA 1
ATOM 578 C C . GLN A 1 73 ? 2.877 -6.531 -18.963 1.00 96.12 73 GLN A C 1
ATOM 580 O O . GLN A 1 73 ? 1.695 -6.798 -19.171 1.00 96.12 73 GLN A O 1
ATOM 585 N N . TYR A 1 74 ? 3.317 -6.177 -17.749 1.00 94.38 74 TYR A N 1
ATOM 586 C CA . TYR A 1 74 ? 2.456 -6.139 -16.560 1.00 94.38 74 TYR A CA 1
ATOM 587 C C . TYR A 1 74 ? 1.765 -4.790 -16.330 1.00 94.38 74 TYR A C 1
ATOM 589 O O . TYR A 1 74 ? 0.911 -4.687 -15.451 1.00 94.38 74 TYR A O 1
ATOM 597 N N . ARG A 1 75 ? 2.075 -3.749 -17.118 1.00 93.50 75 ARG A N 1
ATOM 598 C CA . ARG A 1 75 ? 1.539 -2.386 -16.904 1.00 93.50 75 ARG A CA 1
ATOM 599 C C . ARG A 1 75 ? 0.014 -2.304 -16.952 1.00 93.50 75 ARG A C 1
ATOM 601 O O . ARG A 1 75 ? -0.546 -1.446 -16.282 1.00 93.50 75 ARG A O 1
ATOM 608 N N . ASN A 1 76 ? -0.629 -3.212 -17.686 1.00 93.06 76 ASN A N 1
ATOM 609 C CA . ASN A 1 76 ? -2.087 -3.278 -17.836 1.00 93.06 76 ASN A CA 1
ATOM 610 C C . ASN A 1 76 ? -2.734 -4.405 -17.007 1.00 93.06 76 ASN A C 1
ATOM 612 O O . ASN A 1 76 ? -3.919 -4.687 -17.169 1.00 93.06 76 ASN A O 1
ATOM 616 N N . GLN A 1 77 ? -1.958 -5.084 -16.157 1.00 91.06 77 GLN A N 1
ATOM 617 C CA . GLN A 1 77 ? -2.410 -6.266 -15.413 1.00 91.06 77 GLN A CA 1
ATOM 618 C C . GLN A 1 77 ? -2.640 -5.987 -13.925 1.00 91.06 77 GLN A C 1
ATOM 620 O O . GLN A 1 77 ? -3.354 -6.736 -13.266 1.00 91.06 77 GLN A O 1
ATOM 625 N N . LEU A 1 78 ? -2.053 -4.913 -13.392 1.00 88.62 78 LEU A N 1
ATOM 626 C CA . LEU A 1 78 ? -2.125 -4.574 -11.974 1.00 88.62 78 LEU A CA 1
ATOM 627 C C . LEU A 1 78 ? -3.052 -3.380 -11.744 1.00 88.62 78 LEU A C 1
ATOM 629 O O . LEU A 1 78 ? -2.829 -2.291 -12.281 1.00 88.62 78 LEU A O 1
ATOM 633 N N . TRP A 1 79 ? -4.062 -3.585 -10.902 1.00 85.94 79 TRP A N 1
ATOM 634 C CA . TRP A 1 79 ? -5.129 -2.624 -10.640 1.00 85.94 79 TRP A CA 1
ATOM 635 C C . TRP A 1 79 ? -5.233 -2.343 -9.142 1.00 85.94 79 TRP A C 1
ATOM 637 O O . TRP A 1 79 ? -5.296 -3.271 -8.338 1.00 85.94 79 TRP A O 1
ATOM 647 N N . ALA A 1 80 ? -5.275 -1.066 -8.775 1.00 80.44 80 ALA A N 1
ATOM 648 C CA . ALA A 1 80 ? -5.727 -0.632 -7.465 1.00 80.44 80 ALA A CA 1
ATOM 649 C C . ALA A 1 80 ? -7.258 -0.607 -7.489 1.00 80.44 80 ALA A C 1
ATOM 651 O O . ALA A 1 80 ? -7.856 0.076 -8.323 1.00 80.44 80 ALA A O 1
ATOM 652 N N . ILE A 1 81 ? -7.884 -1.381 -6.606 1.00 74.00 81 ILE A N 1
ATOM 653 C CA . ILE A 1 81 ? -9.336 -1.373 -6.437 1.00 74.00 81 ILE A CA 1
ATOM 654 C C . ILE A 1 81 ? -9.668 -0.284 -5.422 1.00 74.00 81 ILE A C 1
ATOM 656 O O . ILE A 1 81 ? -9.218 -0.335 -4.279 1.00 74.00 81 ILE A O 1
ATOM 660 N N . GLN A 1 82 ? -10.448 0.697 -5.848 1.00 66.94 82 GLN A N 1
ATOM 661 C CA . GLN A 1 82 ? -11.004 1.745 -5.010 1.00 66.94 82 GLN A CA 1
ATOM 662 C C . GLN A 1 82 ? -12.483 1.435 -4.735 1.00 66.94 82 GLN A C 1
ATOM 664 O O . GLN A 1 82 ? -13.148 0.761 -5.519 1.00 66.94 82 GLN A O 1
ATOM 669 N N . PHE A 1 83 ? -12.994 1.909 -3.594 1.00 60.72 83 PHE A N 1
ATOM 670 C CA . PHE A 1 83 ? -14.418 1.854 -3.228 1.00 60.72 83 PHE A CA 1
ATOM 671 C C . PHE A 1 83 ? -15.066 0.454 -3.343 1.00 60.72 83 PHE A C 1
ATOM 673 O O . PHE A 1 83 ? -15.887 0.201 -4.219 1.00 60.72 83 PHE A O 1
ATOM 680 N N . CYS A 1 84 ? -14.734 -0.468 -2.432 1.00 56.00 84 CYS A N 1
ATOM 681 C CA . CYS A 1 84 ? -15.196 -1.871 -2.429 1.00 56.00 84 CYS A CA 1
ATOM 682 C C . CYS A 1 84 ? -16.704 -2.079 -2.111 1.00 56.00 84 CYS A C 1
ATOM 684 O O . CYS A 1 84 ? -17.039 -2.878 -1.240 1.00 56.00 84 CYS A O 1
ATOM 686 N N . GLY A 1 85 ? -17.617 -1.368 -2.781 1.00 50.88 85 GLY A N 1
ATOM 687 C CA . GLY A 1 85 ? -19.051 -1.317 -2.463 1.00 50.88 85 GLY A CA 1
ATOM 688 C C . GLY A 1 85 ? -20.008 -1.522 -3.643 1.00 50.88 85 GLY A C 1
ATOM 689 O O . GLY A 1 85 ? -21.046 -0.871 -3.678 1.00 50.88 85 GLY A O 1
ATOM 690 N N . GLY A 1 86 ? -19.680 -2.397 -4.601 1.00 54.72 86 GLY A N 1
ATOM 691 C CA . GLY A 1 86 ? -20.605 -2.837 -5.662 1.00 54.72 86 GLY A CA 1
ATOM 692 C C . GLY A 1 86 ? -19.901 -3.075 -6.995 1.00 54.72 86 GLY A C 1
ATOM 693 O O . GLY A 1 86 ? -19.776 -4.210 -7.443 1.00 54.72 86 GLY A O 1
ATOM 694 N N . GLU A 1 87 ? -19.337 -2.014 -7.563 1.00 54.75 87 GLU A N 1
ATOM 695 C CA . GLU A 1 87 ? -18.479 -2.035 -8.750 1.00 54.75 87 GLU A CA 1
ATOM 696 C C . GLU A 1 87 ? -17.259 -1.176 -8.423 1.00 54.75 87 GLU A C 1
ATOM 698 O O . GLU A 1 87 ? -17.263 0.031 -8.633 1.00 54.75 87 GLU A O 1
ATOM 703 N N . GLY A 1 88 ? -16.251 -1.762 -7.771 1.00 57.69 88 GLY A N 1
ATOM 704 C CA . GLY A 1 88 ? -15.087 -0.988 -7.335 1.00 57.69 88 GLY A CA 1
ATOM 705 C C . GLY A 1 88 ? -14.437 -0.277 -8.520 1.00 57.69 88 GLY A C 1
ATOM 706 O O . GLY A 1 88 ? -14.109 -0.930 -9.515 1.00 57.69 88 GLY A O 1
ATOM 707 N N . GLU A 1 89 ? -14.253 1.040 -8.418 1.00 65.81 89 GLU A N 1
ATOM 708 C CA . GLU A 1 89 ? -13.485 1.796 -9.403 1.00 65.81 89 GLU A CA 1
ATOM 709 C C . GLU A 1 89 ? -12.074 1.208 -9.447 1.00 65.81 89 GLU A C 1
ATOM 711 O O . GLU A 1 89 ? -11.433 0.999 -8.416 1.00 65.81 89 GLU A O 1
ATOM 716 N N . ARG A 1 90 ? -11.591 0.875 -10.643 1.00 74.06 90 ARG A N 1
ATOM 717 C CA . ARG A 1 90 ? -10.257 0.298 -10.813 1.00 74.06 90 ARG A CA 1
ATOM 718 C C . ARG A 1 90 ? -9.366 1.311 -11.490 1.00 74.06 90 ARG A C 1
ATOM 720 O O . ARG A 1 90 ? -9.646 1.748 -12.602 1.00 74.06 90 ARG A O 1
ATOM 727 N N . GLU A 1 91 ? -8.250 1.618 -10.851 1.00 84.81 91 GLU A N 1
ATOM 728 C CA . GLU A 1 91 ? -7.195 2.422 -11.449 1.00 84.81 91 GLU A CA 1
ATOM 729 C C . GLU A 1 91 ? -5.976 1.538 -11.723 1.00 84.81 91 GLU A C 1
ATOM 731 O O . GLU A 1 91 ? -5.541 0.774 -10.861 1.00 84.81 91 GLU A O 1
ATOM 736 N N . LEU A 1 92 ? -5.401 1.622 -12.926 1.00 89.06 92 LEU A N 1
ATOM 737 C CA . LEU A 1 92 ? -4.149 0.924 -13.220 1.00 89.06 92 LEU A CA 1
ATOM 738 C C . LEU A 1 92 ? -3.030 1.475 -12.339 1.00 89.06 92 LEU A C 1
ATOM 740 O O . LEU A 1 92 ? -2.731 2.674 -12.368 1.00 89.06 92 LEU A O 1
ATOM 744 N N . ILE A 1 93 ? -2.337 0.573 -11.642 1.00 89.81 93 ILE A N 1
ATOM 745 C CA . ILE A 1 93 ? -1.220 0.922 -10.756 1.00 89.81 93 ILE A CA 1
ATOM 746 C C . ILE A 1 93 ? -0.139 1.696 -11.523 1.00 89.81 93 ILE A C 1
ATOM 748 O O . ILE A 1 93 ? 0.452 2.635 -10.992 1.00 89.81 93 ILE A O 1
ATOM 752 N N . TRP A 1 94 ? 0.078 1.370 -12.801 1.00 92.56 94 TRP A N 1
ATOM 753 C CA . TRP A 1 94 ? 1.021 2.087 -13.658 1.00 92.56 94 TRP A CA 1
ATOM 754 C C . TRP A 1 94 ? 0.717 3.587 -13.774 1.00 92.56 94 TRP A C 1
ATOM 756 O O . TRP A 1 94 ? 1.621 4.412 -13.621 1.00 92.56 94 TRP A O 1
ATOM 766 N N . TYR A 1 95 ? -0.543 3.958 -14.024 1.00 90.75 95 TYR A N 1
ATOM 767 C CA . TYR A 1 95 ? -0.924 5.366 -14.156 1.00 90.75 95 TYR A CA 1
ATOM 768 C C . TYR A 1 95 ? -0.906 6.084 -12.808 1.00 90.75 95 TYR A C 1
ATOM 770 O O . TYR A 1 95 ? -0.392 7.202 -12.738 1.00 90.75 95 TYR A O 1
ATOM 778 N N . LEU A 1 96 ? -1.370 5.422 -11.743 1.00 88.88 96 LEU A N 1
ATOM 779 C CA . LEU A 1 96 ? -1.318 5.950 -10.378 1.00 88.88 96 LEU A CA 1
ATOM 780 C C . LEU A 1 96 ? 0.115 6.347 -9.995 1.00 88.88 96 LEU A C 1
ATOM 782 O O . LEU A 1 96 ? 0.356 7.479 -9.572 1.00 88.88 96 LEU A O 1
ATOM 786 N N . ILE A 1 97 ? 1.076 5.443 -10.208 1.00 89.88 97 ILE A N 1
ATOM 787 C CA . ILE A 1 97 ? 2.496 5.676 -9.915 1.00 89.88 97 ILE A CA 1
ATOM 788 C C . ILE A 1 97 ? 3.056 6.809 -10.777 1.00 89.88 97 ILE A C 1
ATOM 790 O O . ILE A 1 97 ? 3.724 7.703 -10.260 1.00 89.88 97 ILE A O 1
ATOM 794 N N . ARG A 1 98 ? 2.782 6.804 -12.089 1.00 89.88 98 ARG A N 1
ATOM 795 C CA . ARG A 1 98 ? 3.298 7.845 -12.989 1.00 89.88 98 ARG A CA 1
ATOM 796 C C . ARG A 1 98 ? 2.819 9.239 -12.606 1.00 89.88 98 ARG A C 1
ATOM 798 O O . ARG A 1 98 ? 3.629 10.158 -12.621 1.00 89.88 98 ARG A O 1
ATOM 805 N N . ARG A 1 99 ? 1.536 9.407 -12.269 1.00 89.25 99 ARG A N 1
ATOM 806 C CA . ARG A 1 99 ? 1.012 10.709 -11.830 1.00 89.25 99 ARG A CA 1
ATOM 807 C C . ARG A 1 99 ? 1.685 11.183 -10.549 1.00 89.25 99 ARG A C 1
ATOM 809 O O . ARG A 1 99 ? 2.060 12.346 -10.478 1.00 89.25 99 ARG A O 1
ATOM 816 N N . ARG A 1 100 ? 1.861 10.291 -9.567 1.00 84.50 100 ARG A N 1
ATOM 817 C CA . ARG A 1 100 ? 2.552 10.621 -8.311 1.00 84.50 100 ARG A CA 1
ATOM 818 C C . ARG A 1 100 ? 3.989 11.063 -8.557 1.00 84.50 100 ARG A C 1
ATOM 820 O O . ARG A 1 100 ? 4.389 12.108 -8.068 1.00 84.50 100 ARG A O 1
ATOM 827 N N . ASN A 1 101 ? 4.731 10.326 -9.381 1.00 84.31 101 ASN A N 1
ATOM 828 C CA . ASN A 1 101 ? 6.101 10.705 -9.719 1.00 84.31 101 ASN A CA 1
ATOM 829 C C . ASN A 1 101 ? 6.159 12.070 -10.421 1.00 84.31 101 ASN A C 1
ATOM 831 O O . ASN A 1 101 ? 7.044 12.857 -10.118 1.00 84.31 101 ASN A O 1
ATOM 835 N N . LEU A 1 102 ? 5.209 12.365 -11.318 1.00 82.62 102 LEU A N 1
ATOM 836 C CA . LEU A 1 102 ? 5.118 13.672 -11.979 1.00 82.62 102 LEU A CA 1
ATOM 837 C C . LEU A 1 102 ? 4.809 14.806 -10.991 1.00 82.62 102 LEU A C 1
ATOM 839 O O . LEU A 1 102 ? 5.434 15.858 -11.081 1.00 82.62 102 LEU A O 1
ATOM 843 N N . ALA A 1 103 ? 3.884 14.588 -10.051 1.00 79.12 103 ALA A N 1
ATOM 844 C CA . ALA A 1 103 ? 3.559 15.559 -9.007 1.00 79.12 103 ALA A CA 1
ATOM 845 C C . ALA A 1 103 ? 4.774 15.845 -8.110 1.00 79.12 103 ALA A C 1
ATOM 847 O O . ALA A 1 103 ? 5.110 17.003 -7.894 1.00 79.12 103 ALA A O 1
ATOM 848 N N . ASN A 1 104 ? 5.500 14.802 -7.700 1.00 71.31 104 ASN A N 1
ATOM 849 C CA . ASN A 1 104 ? 6.700 14.935 -6.869 1.00 71.31 104 ASN A CA 1
ATOM 850 C C . ASN A 1 104 ? 7.862 15.643 -7.591 1.00 71.31 104 ASN A C 1
ATOM 852 O O . ASN A 1 104 ? 8.721 16.220 -6.941 1.00 71.31 104 ASN A O 1
ATOM 856 N N . THR A 1 105 ? 7.918 15.597 -8.928 1.00 71.56 105 THR A N 1
ATOM 857 C CA . THR A 1 105 ? 8.919 16.340 -9.723 1.00 71.56 105 THR A CA 1
ATOM 858 C C . THR A 1 105 ? 8.506 17.777 -10.051 1.00 71.56 105 THR A C 1
ATOM 860 O O . THR A 1 105 ? 9.302 18.512 -10.629 1.00 71.56 105 THR A O 1
ATOM 863 N N . ALA A 1 106 ? 7.259 18.156 -9.756 1.00 60.75 106 ALA A N 1
ATOM 864 C CA . ALA A 1 106 ? 6.699 19.472 -10.061 1.00 60.75 106 ALA A CA 1
ATOM 865 C C . ALA A 1 106 ? 6.709 20.434 -8.857 1.00 60.75 106 ALA A C 1
ATOM 867 O O . ALA A 1 106 ? 6.394 21.611 -9.036 1.00 60.75 106 ALA A O 1
ATOM 868 N N . GLU A 1 107 ? 7.069 19.962 -7.659 1.00 44.81 107 GLU A N 1
ATOM 869 C CA . GLU A 1 107 ? 7.356 20.825 -6.510 1.00 44.81 107 GLU A CA 1
ATOM 870 C C . GLU A 1 107 ? 8.809 21.347 -6.604 1.00 44.81 107 GLU A C 1
ATOM 872 O O . GLU A 1 107 ? 9.715 20.537 -6.822 1.00 44.81 107 GLU A O 1
ATOM 877 N N . PRO A 1 108 ? 9.029 22.678 -6.543 1.00 46.31 108 PRO A N 1
ATOM 878 C CA . PRO A 1 108 ? 10.334 23.314 -6.754 1.00 46.31 108 PRO A CA 1
ATOM 879 C C . PRO A 1 108 ? 11.327 23.130 -5.600 1.00 46.31 108 PRO A C 1
ATOM 881 O O . PRO A 1 108 ? 10.886 23.055 -4.431 1.00 46.31 108 PRO A O 1
#

Organism: NCBI:txid428564

Secondary structure (DSSP, 8-state):
---EEEE--SHHHHHHHHHHHHH----GGGTPPPP-PPPTTSEEEEEEETTEEEEEEEE-HHHHHHHHHH-GGGTTT-EEEE--SSS-EEEEHHHHHHHHHHHHTT--

pLDDT: mean 84.1, std 12.35, range [44.81, 97.19]